Protein AF-A0A0F4IXC1-F1 (afdb_monomer_lite)

Secondary structure (DSSP, 8-state):
-HHHHHHHHT-SSGGGGTT--SBTTTEETTEE-TTHHHHHHHHHHHHHS---HHHHHHHHHHHHHHHH-EES-----SS--HHHHHHHHHHHTHHHHHHHHHHS-HHHHHHHHHHHHS--S-HHHHHHHHHHHHHHHHHHHHHHHHHTT-

Structure (mmCIF, N/CA/C/O backbone):
data_AF-A0A0F4IXC1-F1
#
_entry.id   AF-A0A0F4IXC1-F1
#
loop_
_atom_site.group_PDB
_atom_site.id
_atom_site.type_symbol
_atom_site.label_atom_id
_atom_site.label_alt_id
_atom_site.label_comp_id
_atom_site.label_asym_id
_atom_site.label_entity_id
_atom_site.label_seq_id
_atom_site.pdbx_PDB_ins_code
_atom_site.Cartn_x
_atom_site.Cartn_y
_atom_site.Cartn_z
_atom_site.occupancy
_atom_site.B_iso_or_equiv
_atom_site.auth_seq_id
_atom_site.auth_comp_id
_atom_site.auth_asym_id
_atom_site.auth_atom_id
_atom_site.pdbx_PDB_model_num
ATOM 1 N N . MET A 1 1 ? 4.675 -18.189 -6.384 1.00 72.06 1 MET A N 1
ATOM 2 C CA . MET A 1 1 ? 3.967 -16.907 -6.177 1.00 72.06 1 MET A CA 1
ATOM 3 C C . MET A 1 1 ? 2.460 -17.029 -5.982 1.00 72.06 1 MET A C 1
ATOM 5 O O . MET A 1 1 ? 2.013 -16.489 -4.982 1.00 72.06 1 MET A O 1
ATOM 9 N N . PRO A 1 2 ? 1.661 -17.717 -6.828 1.00 78.38 2 PRO A N 1
ATOM 10 C CA . PRO A 1 2 ? 0.194 -17.678 -6.696 1.00 78.38 2 PRO A CA 1
ATOM 11 C C . PRO A 1 2 ? -0.329 -18.101 -5.313 1.00 78.38 2 PRO A C 1
ATOM 13 O O . PRO A 1 2 ? -1.155 -17.404 -4.740 1.00 78.38 2 PRO A O 1
ATOM 16 N N . LEU A 1 3 ? 0.245 -19.165 -4.738 1.00 85.31 3 LEU A N 1
ATOM 17 C CA . LEU A 1 3 ? -0.113 -19.662 -3.403 1.00 85.31 3 LEU A CA 1
ATOM 18 C C . LEU A 1 3 ? 0.227 -18.686 -2.263 1.00 85.31 3 LEU A C 1
ATOM 20 O O . LEU A 1 3 ? -0.439 -18.713 -1.236 1.00 85.31 3 LEU A O 1
ATOM 24 N N . LEU A 1 4 ? 1.247 -17.832 -2.430 1.00 90.75 4 LEU A N 1
ATOM 25 C CA . LEU A 1 4 ? 1.608 -16.827 -1.422 1.00 90.75 4 LEU A CA 1
ATOM 26 C C . LEU A 1 4 ? 0.556 -15.716 -1.394 1.00 90.75 4 LEU A C 1
ATOM 28 O O . LEU A 1 4 ? 0.040 -15.376 -0.337 1.00 90.75 4 LEU A O 1
ATOM 32 N N . PHE A 1 5 ? 0.190 -15.206 -2.575 1.00 92.31 5 PHE A N 1
ATOM 33 C CA . PHE A 1 5 ? -0.873 -14.213 -2.707 1.00 92.31 5 PHE A CA 1
ATOM 34 C C . PHE A 1 5 ? -2.214 -14.741 -2.216 1.00 92.31 5 PHE A C 1
ATOM 36 O O . PHE A 1 5 ? -2.895 -14.039 -1.480 1.00 92.31 5 PHE A O 1
ATOM 43 N N . GLU A 1 6 ? -2.583 -15.964 -2.592 1.00 92.50 6 GLU A N 1
ATOM 44 C CA . GLU A 1 6 ? -3.830 -16.583 -2.143 1.00 92.50 6 GLU A CA 1
ATOM 45 C C . GLU A 1 6 ? -3.888 -16.662 -0.615 1.00 92.50 6 GLU A C 1
ATOM 47 O O . GLU A 1 6 ? -4.823 -16.126 -0.026 1.00 92.50 6 GLU A O 1
ATOM 52 N N . ALA A 1 7 ? -2.849 -17.214 0.023 1.00 92.75 7 ALA A N 1
ATOM 53 C CA . ALA A 1 7 ? -2.783 -17.327 1.477 1.00 92.75 7 ALA A CA 1
ATOM 54 C C . ALA A 1 7 ? -2.909 -15.966 2.180 1.00 92.75 7 ALA A C 1
ATOM 56 O O . ALA A 1 7 ? -3.670 -15.846 3.138 1.00 92.75 7 ALA A O 1
ATOM 57 N N . ILE A 1 8 ? -2.224 -14.931 1.679 1.00 93.88 8 ILE A N 1
ATOM 58 C CA . ILE A 1 8 ? -2.301 -13.569 2.229 1.00 93.88 8 ILE A CA 1
ATOM 59 C C . ILE A 1 8 ? -3.703 -12.979 2.039 1.00 93.88 8 ILE A C 1
ATOM 61 O O . ILE A 1 8 ? -4.291 -12.473 2.990 1.00 93.88 8 ILE A O 1
ATOM 65 N N . ILE A 1 9 ? -4.260 -13.047 0.828 1.00 95.19 9 ILE A N 1
ATOM 66 C CA . ILE A 1 9 ? -5.552 -12.434 0.483 1.00 95.19 9 ILE A CA 1
ATOM 67 C C . ILE A 1 9 ? -6.698 -13.061 1.284 1.00 95.19 9 ILE A C 1
ATOM 69 O O . ILE A 1 9 ? -7.622 -12.352 1.681 1.00 95.19 9 ILE A O 1
ATOM 73 N N . THR A 1 10 ? -6.642 -14.371 1.534 1.00 94.38 10 THR A N 1
ATOM 74 C CA . THR A 1 10 ? -7.692 -15.095 2.264 1.00 94.38 10 THR A CA 1
ATOM 75 C C . THR A 1 10 ? -7.469 -15.157 3.775 1.00 94.38 10 THR A C 1
ATOM 77 O O . THR A 1 10 ? -8.292 -15.738 4.477 1.00 94.38 10 THR A O 1
ATOM 80 N N . ALA A 1 11 ? -6.372 -14.600 4.295 1.00 93.75 11 ALA A N 1
ATOM 81 C CA . ALA A 1 11 ? -6.059 -14.680 5.715 1.00 93.75 11 ALA A CA 1
ATOM 82 C C . ALA A 1 11 ? -7.036 -13.863 6.572 1.00 93.75 11 ALA A C 1
ATOM 84 O O . ALA A 1 11 ? -7.169 -12.642 6.420 1.00 93.75 11 ALA A O 1
ATOM 85 N N . GLU A 1 12 ? -7.661 -14.524 7.544 1.00 91.00 12 GLU A N 1
ATOM 86 C CA . GLU A 1 12 ? -8.497 -13.875 8.560 1.00 91.00 12 GLU A CA 1
ATOM 87 C C . GLU A 1 12 ? -7.719 -13.630 9.855 1.00 91.00 12 GLU A C 1
ATOM 89 O O . GLU A 1 12 ? -8.017 -12.696 10.605 1.00 91.00 12 GLU A O 1
ATOM 94 N N . THR A 1 13 ? -6.700 -14.453 10.114 1.00 91.62 13 THR A N 1
ATOM 95 C CA . THR A 1 13 ? -5.883 -14.404 11.323 1.00 91.62 13 THR A CA 1
ATOM 96 C C . THR A 1 13 ? -4.386 -14.411 11.003 1.00 91.62 13 THR A C 1
ATOM 98 O O . THR A 1 13 ? -3.969 -14.940 9.973 1.00 91.62 13 THR A O 1
ATOM 101 N N . PRO A 1 14 ? -3.528 -13.926 11.924 1.00 89.62 14 PRO A N 1
ATOM 102 C CA . PRO A 1 14 ? -2.073 -14.020 11.767 1.00 89.62 14 PRO A CA 1
ATOM 103 C C . PRO A 1 14 ? -1.553 -15.444 11.560 1.00 89.62 14 PRO A C 1
ATOM 105 O O . PRO A 1 14 ? -0.512 -15.643 10.941 1.00 89.62 14 PRO A O 1
ATOM 108 N N . ARG A 1 15 ? -2.270 -16.451 12.073 1.00 92.06 15 ARG A N 1
ATOM 109 C CA . ARG A 1 15 ? -1.866 -17.852 11.951 1.00 92.06 15 ARG A CA 1
ATOM 110 C C . ARG A 1 15 ? -1.973 -18.362 10.514 1.00 92.06 15 ARG A C 1
ATOM 112 O O . ARG A 1 15 ? -1.164 -19.201 10.131 1.00 92.06 15 ARG A O 1
ATOM 119 N N . ASP A 1 16 ? -2.921 -17.838 9.742 1.00 91.00 16 ASP A N 1
ATOM 120 C CA . ASP A 1 16 ? -3.156 -18.239 8.350 1.00 91.00 16 ASP A CA 1
ATOM 121 C C . ASP A 1 16 ? -2.010 -17.796 7.425 1.00 91.00 16 ASP A C 1
ATOM 123 O O . ASP A 1 16 ? -1.817 -18.368 6.357 1.00 91.00 16 ASP A O 1
ATOM 127 N N . MET A 1 17 ? -1.205 -16.820 7.864 1.00 89.31 17 MET A N 1
ATOM 128 C CA . MET A 1 17 ? -0.090 -16.244 7.104 1.00 89.31 17 MET A CA 1
ATOM 129 C C . MET A 1 17 ? 1.286 -16.790 7.499 1.00 89.31 17 MET A C 1
ATOM 131 O O . MET A 1 17 ? 2.296 -16.383 6.928 1.00 89.31 17 MET A O 1
ATOM 135 N N . ILE A 1 18 ? 1.374 -17.705 8.471 1.00 88.69 18 ILE A N 1
ATOM 136 C CA . ILE A 1 18 ? 2.671 -18.248 8.901 1.00 88.69 18 ILE A CA 1
ATOM 137 C C . ILE A 1 18 ? 3.342 -18.965 7.723 1.00 88.69 18 ILE A C 1
ATOM 139 O O . ILE A 1 18 ? 2.828 -19.958 7.216 1.00 88.69 18 ILE A O 1
ATOM 143 N N . GLY A 1 19 ? 4.519 -18.474 7.327 1.00 87.25 19 GLY A N 1
ATOM 144 C CA . GLY A 1 19 ? 5.279 -19.001 6.190 1.00 87.25 19 GLY A CA 1
ATOM 145 C C . GLY A 1 19 ? 4.859 -18.443 4.825 1.00 87.25 19 GLY A C 1
ATOM 146 O O . GLY A 1 19 ? 5.425 -18.857 3.817 1.00 87.25 19 GLY A O 1
ATOM 147 N N . TYR A 1 20 ? 3.910 -17.503 4.783 1.00 90.31 20 TYR A N 1
ATOM 148 C CA . TYR A 1 20 ? 3.446 -16.838 3.567 1.00 90.31 20 TYR A CA 1
ATOM 149 C C . TYR A 1 20 ? 3.814 -15.351 3.615 1.00 90.31 20 TYR A C 1
ATOM 151 O O . TYR A 1 20 ? 3.084 -14.534 4.171 1.00 90.31 20 TYR A O 1
ATOM 159 N N . THR A 1 21 ? 4.964 -15.011 3.033 1.00 89.06 21 THR A N 1
ATOM 160 C CA . THR A 1 21 ? 5.457 -13.632 2.890 1.00 89.06 21 THR A CA 1
ATOM 161 C C . THR A 1 21 ? 5.714 -13.300 1.420 1.00 89.06 21 THR A C 1
ATOM 163 O O . THR A 1 21 ? 5.879 -14.203 0.598 1.00 89.06 21 THR A O 1
ATOM 166 N N . LEU A 1 22 ? 5.701 -12.010 1.084 1.00 91.56 22 LEU A N 1
ATOM 167 C CA . LEU A 1 22 ? 6.148 -11.499 -0.217 1.00 91.56 22 LEU A CA 1
ATOM 168 C C . LEU A 1 22 ? 7.601 -11.001 -0.181 1.00 91.56 22 LEU A C 1
ATOM 170 O O . LEU A 1 22 ? 8.176 -10.787 -1.247 1.00 91.56 22 LEU A O 1
ATOM 174 N N . ASP A 1 23 ? 8.171 -10.869 1.016 1.00 89.38 23 ASP A N 1
ATOM 175 C CA . ASP A 1 23 ? 9.594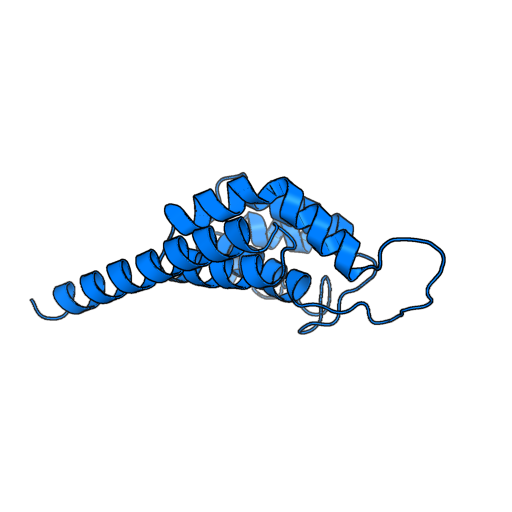 -10.615 1.249 1.00 89.38 23 ASP A CA 1
ATOM 176 C C . ASP A 1 23 ? 10.453 -11.736 0.639 1.00 89.38 23 ASP A C 1
ATOM 178 O O . ASP A 1 23 ? 10.020 -12.893 0.569 1.00 89.38 23 ASP A O 1
ATOM 182 N N . ASP A 1 24 ? 11.625 -11.375 0.125 1.00 89.12 24 ASP A N 1
ATOM 183 C CA . ASP A 1 24 ? 12.531 -12.175 -0.712 1.00 89.12 24 ASP A CA 1
ATOM 184 C C . ASP A 1 24 ? 11.883 -12.829 -1.957 1.00 89.12 24 ASP A C 1
ATOM 186 O O . ASP A 1 24 ? 12.462 -13.699 -2.620 1.00 89.12 24 ASP A O 1
ATOM 190 N N . HIS A 1 25 ? 10.662 -12.421 -2.317 1.00 89.00 25 HIS A N 1
ATOM 191 C CA . HIS A 1 25 ? 9.900 -12.997 -3.426 1.00 89.00 25 HIS A CA 1
ATOM 192 C C . HIS A 1 25 ? 9.397 -11.963 -4.432 1.00 89.00 25 HIS A C 1
ATOM 194 O O . HIS A 1 25 ? 9.387 -12.232 -5.634 1.00 89.00 25 HIS A O 1
ATOM 200 N N . VAL A 1 26 ? 8.932 -10.816 -3.943 1.00 87.62 26 VAL A N 1
ATOM 201 C CA . VAL A 1 26 ? 8.499 -9.650 -4.728 1.00 87.62 26 VAL A CA 1
ATOM 202 C C . VAL A 1 26 ? 9.515 -8.526 -4.590 1.00 87.62 26 VAL A C 1
ATOM 204 O O . VAL A 1 26 ? 9.772 -7.814 -5.557 1.00 87.62 26 VAL A O 1
ATOM 207 N N . GLU A 1 27 ? 10.079 -8.388 -3.402 1.00 88.31 27 GLU A N 1
ATOM 208 C CA . GLU A 1 27 ? 11.123 -7.445 -3.030 1.00 88.31 27 GLU A CA 1
ATOM 209 C C . GLU A 1 27 ? 11.943 -8.061 -1.893 1.00 88.31 27 GLU A C 1
ATOM 211 O O . GLU A 1 27 ? 11.465 -9.004 -1.266 1.00 88.31 27 GLU A O 1
ATOM 216 N N . GLY A 1 28 ? 13.171 -7.589 -1.697 1.00 85.75 28 GLY A N 1
ATOM 217 C CA . GLY A 1 28 ? 13.937 -7.785 -0.468 1.00 85.75 28 GLY A CA 1
ATOM 218 C C . GLY A 1 28 ? 14.411 -6.420 0.027 1.00 85.75 28 GLY A C 1
ATOM 219 O O . GLY A 1 28 ? 15.267 -5.795 -0.607 1.00 85.75 28 GLY A O 1
ATOM 220 N N . ASP A 1 29 ? 13.818 -5.935 1.115 1.00 84.62 29 ASP A N 1
ATOM 221 C CA . ASP A 1 29 ? 13.891 -4.547 1.592 1.00 84.62 29 ASP A CA 1
ATOM 222 C C . ASP A 1 29 ? 13.430 -3.511 0.543 1.00 84.62 29 ASP A C 1
ATOM 224 O O . ASP A 1 29 ? 12.273 -3.118 0.470 1.00 84.62 29 ASP A O 1
ATOM 228 N N . THR A 1 30 ? 14.352 -2.976 -0.255 1.00 83.69 30 THR A N 1
ATOM 229 C CA . THR A 1 30 ? 14.055 -2.032 -1.350 1.00 83.69 30 THR A CA 1
ATOM 230 C C . THR A 1 30 ? 14.654 -2.505 -2.672 1.00 83.69 30 THR A C 1
ATOM 232 O O . THR A 1 30 ? 14.691 -1.772 -3.663 1.00 83.69 30 THR A O 1
ATOM 235 N N . ILE A 1 31 ? 15.113 -3.753 -2.716 1.00 84.75 31 ILE A N 1
ATOM 236 C CA . ILE A 1 31 ? 15.596 -4.405 -3.925 1.00 84.75 31 ILE A CA 1
ATOM 237 C C . ILE A 1 31 ? 14.396 -5.060 -4.606 1.00 84.75 31 ILE A C 1
ATOM 239 O O . ILE A 1 31 ? 13.761 -5.944 -4.038 1.00 84.75 31 ILE A O 1
ATOM 243 N N . ILE A 1 32 ? 14.071 -4.628 -5.825 1.00 86.00 32 ILE A N 1
ATOM 244 C CA . ILE A 1 32 ? 12.947 -5.180 -6.601 1.00 86.00 32 ILE A CA 1
ATOM 245 C C . ILE A 1 32 ? 13.437 -6.148 -7.683 1.00 86.00 32 ILE A C 1
ATOM 247 O O . ILE A 1 32 ? 14.481 -5.943 -8.307 1.00 86.00 32 ILE A O 1
ATOM 251 N N . PHE A 1 33 ? 12.649 -7.191 -7.941 1.00 85.00 33 PHE A N 1
ATOM 252 C CA . PHE A 1 33 ? 12.972 -8.286 -8.855 1.00 85.00 33 PHE A CA 1
ATOM 253 C C . PHE A 1 33 ? 12.177 -8.198 -10.171 1.00 85.00 33 PHE A C 1
ATOM 255 O O . PHE A 1 33 ? 11.195 -7.470 -10.304 1.00 85.00 33 PHE A O 1
ATOM 262 N N . GLU A 1 34 ? 12.543 -8.984 -11.186 1.00 83.81 34 GLU A N 1
ATOM 263 C CA . GLU A 1 34 ? 11.829 -8.969 -12.477 1.00 83.81 34 GLU A CA 1
ATOM 264 C C . GLU A 1 34 ? 10.344 -9.363 -12.371 1.00 83.81 34 GLU A C 1
ATOM 266 O O . GLU A 1 34 ? 9.529 -8.978 -13.211 1.00 83.81 34 GLU A O 1
ATOM 271 N N . CYS A 1 35 ? 9.971 -10.113 -11.330 1.00 84.06 35 CYS A N 1
ATOM 272 C CA . CYS A 1 35 ? 8.591 -10.507 -11.051 1.00 84.06 35 CYS A CA 1
ATOM 273 C C . CYS A 1 35 ? 7.763 -9.411 -10.351 1.00 84.06 35 CYS A C 1
ATOM 275 O O . CYS A 1 35 ? 6.549 -9.578 -10.206 1.00 84.06 35 CYS A O 1
ATOM 277 N N . THR A 1 36 ? 8.371 -8.299 -9.927 1.00 90.19 36 THR A N 1
ATOM 278 C CA . THR A 1 36 ? 7.685 -7.239 -9.178 1.00 90.19 36 THR A CA 1
ATOM 279 C C . THR A 1 36 ? 6.563 -6.561 -9.977 1.00 90.19 36 THR A C 1
ATOM 281 O O . THR A 1 36 ? 5.467 -6.426 -9.432 1.00 90.19 36 THR A O 1
ATOM 284 N N . PRO A 1 37 ? 6.718 -6.194 -11.268 1.00 90.19 37 PRO A N 1
ATOM 285 C CA . PRO A 1 37 ? 5.643 -5.542 -12.019 1.00 90.19 37 PRO A CA 1
ATOM 286 C C . PRO A 1 37 ? 4.318 -6.331 -12.077 1.00 90.19 37 PRO A C 1
ATOM 288 O O . PRO A 1 37 ? 3.275 -5.739 -11.779 1.00 90.19 37 PRO A O 1
ATOM 291 N N . PRO A 1 38 ? 4.288 -7.643 -12.407 1.00 90.62 38 PRO A N 1
ATOM 292 C CA . PRO A 1 38 ? 3.041 -8.404 -12.340 1.00 90.62 38 PRO A CA 1
ATOM 293 C C . PRO A 1 38 ? 2.539 -8.585 -10.900 1.00 90.62 38 PRO A C 1
ATOM 295 O O . PRO A 1 38 ? 1.326 -8.585 -10.690 1.00 90.62 38 PRO A O 1
ATOM 298 N N . ALA A 1 39 ? 3.429 -8.678 -9.904 1.00 93.25 39 ALA A N 1
ATOM 299 C CA . ALA A 1 39 ? 3.042 -8.728 -8.494 1.00 93.25 39 ALA A CA 1
ATOM 300 C C . ALA A 1 39 ? 2.304 -7.451 -8.052 1.00 93.25 39 ALA A C 1
ATOM 302 O O . ALA A 1 39 ? 1.259 -7.558 -7.414 1.00 93.25 39 ALA A O 1
ATOM 303 N N . VAL A 1 40 ? 2.757 -6.263 -8.474 1.00 94.12 40 VAL A N 1
ATOM 304 C CA . VAL A 1 40 ? 2.048 -4.987 -8.248 1.00 94.12 40 VAL A CA 1
ATOM 305 C C . VAL A 1 40 ? 0.614 -5.059 -8.768 1.00 94.12 40 VAL A C 1
ATOM 307 O O . VAL A 1 40 ? -0.311 -4.666 -8.063 1.00 94.12 40 VAL A O 1
ATOM 310 N N . GLY A 1 41 ? 0.398 -5.632 -9.956 1.00 92.88 41 GLY A N 1
ATOM 311 C CA . GLY A 1 41 ? -0.947 -5.803 -10.514 1.00 92.88 41 GLY A CA 1
ATOM 312 C C . GLY A 1 41 ? -1.854 -6.668 -9.636 1.00 92.88 41 GLY A C 1
ATOM 313 O O . GLY A 1 41 ? -3.005 -6.308 -9.390 1.00 92.88 41 GLY A O 1
ATOM 314 N N . VAL A 1 42 ? -1.326 -7.780 -9.114 1.00 94.94 42 VAL A N 1
ATOM 315 C CA . VAL A 1 42 ? -2.066 -8.659 -8.192 1.00 94.94 42 VAL A CA 1
ATOM 316 C C . VAL A 1 42 ? -2.379 -7.936 -6.885 1.00 94.94 42 VAL A C 1
ATOM 318 O O . VAL A 1 42 ? -3.517 -8.000 -6.420 1.00 94.94 42 VAL A O 1
ATOM 321 N N . ILE A 1 43 ? -1.414 -7.204 -6.320 1.00 96.00 43 ILE A N 1
ATOM 322 C CA . ILE A 1 43 ? -1.620 -6.431 -5.092 1.00 96.00 43 ILE A CA 1
ATOM 323 C C . ILE A 1 43 ? -2.710 -5.372 -5.301 1.00 96.00 43 ILE A C 1
ATOM 325 O O . ILE A 1 43 ? -3.645 -5.279 -4.505 1.00 96.00 43 ILE A O 1
ATOM 329 N N . MET A 1 44 ? -2.647 -4.610 -6.395 1.00 95.38 44 MET A N 1
ATOM 330 C CA . MET A 1 44 ? -3.644 -3.581 -6.702 1.00 95.38 44 MET A CA 1
ATOM 331 C C . MET A 1 44 ? -5.041 -4.171 -6.915 1.00 95.38 44 MET A C 1
ATOM 333 O O . MET A 1 44 ? -6.028 -3.604 -6.434 1.00 95.38 44 MET A O 1
ATOM 337 N N . ALA A 1 45 ? -5.138 -5.329 -7.574 1.00 94.75 45 ALA A N 1
ATOM 338 C CA . ALA A 1 45 ? -6.396 -6.051 -7.731 1.00 94.75 45 ALA A CA 1
ATOM 339 C C . ALA A 1 45 ? -6.947 -6.543 -6.381 1.00 94.75 45 ALA A C 1
ATOM 341 O O . ALA A 1 45 ? -8.132 -6.362 -6.099 1.00 94.75 45 ALA A O 1
ATOM 342 N N . ALA A 1 46 ? -6.097 -7.099 -5.516 1.00 95.38 46 ALA A N 1
ATOM 343 C CA . ALA A 1 46 ? -6.483 -7.540 -4.178 1.00 95.38 46 ALA A CA 1
ATOM 344 C C . ALA A 1 46 ? -6.978 -6.372 -3.312 1.00 95.38 46 ALA A C 1
ATOM 346 O O . ALA A 1 46 ? -8.040 -6.456 -2.696 1.00 95.38 46 ALA A O 1
ATOM 347 N N . LEU A 1 47 ? -6.268 -5.239 -3.333 1.00 95.81 47 LEU A N 1
ATOM 348 C CA . LEU A 1 47 ? -6.653 -4.023 -2.615 1.00 95.81 47 LEU A CA 1
ATOM 349 C C . LEU A 1 47 ? -7.979 -3.431 -3.105 1.00 95.81 47 LEU A C 1
ATOM 351 O O . LEU A 1 47 ? -8.582 -2.634 -2.383 1.00 95.81 47 LEU A O 1
ATOM 355 N N . ALA A 1 48 ? -8.459 -3.779 -4.302 1.00 93.38 48 ALA A N 1
ATOM 356 C CA . ALA A 1 48 ? -9.786 -3.391 -4.780 1.00 93.38 48 ALA A CA 1
ATOM 357 C C . ALA A 1 48 ? -10.922 -4.164 -4.086 1.00 93.38 48 ALA A C 1
ATOM 359 O O . ALA A 1 48 ? -12.028 -3.629 -3.977 1.00 93.38 48 ALA A O 1
ATOM 360 N N . GLY A 1 49 ? -10.639 -5.368 -3.587 1.00 91.25 49 GLY A N 1
ATOM 361 C CA . GLY A 1 49 ? -11.585 -6.226 -2.882 1.00 91.25 49 GLY A CA 1
ATOM 362 C C . GLY A 1 49 ? -11.725 -5.924 -1.389 1.00 91.25 49 GLY A C 1
ATOM 363 O O . GLY A 1 49 ? -11.207 -4.929 -0.861 1.00 91.25 49 GLY A O 1
ATOM 364 N N . ASP A 1 50 ? -12.448 -6.817 -0.718 1.00 91.56 50 ASP A N 1
ATOM 365 C CA . ASP A 1 50 ? -12.571 -6.847 0.733 1.00 91.56 50 ASP A CA 1
ATOM 366 C C . ASP A 1 50 ? -11.451 -7.715 1.311 1.00 91.56 50 ASP A C 1
ATOM 368 O O . ASP A 1 50 ? -11.317 -8.888 0.977 1.00 91.56 50 ASP A O 1
ATOM 372 N N . LEU A 1 51 ? -10.637 -7.109 2.171 1.00 94.44 51 LEU A N 1
ATOM 373 C CA . LEU A 1 51 ? -9.490 -7.736 2.818 1.00 94.44 51 LEU A CA 1
ATOM 374 C C . LEU A 1 51 ? -9.604 -7.566 4.327 1.00 94.44 51 LEU A C 1
ATOM 376 O O . LEU A 1 51 ? -10.066 -6.517 4.807 1.00 94.44 51 LEU A O 1
ATOM 380 N N . SER A 1 52 ? -9.098 -8.549 5.070 1.00 94.12 52 SER A N 1
ATOM 381 C CA . SER A 1 52 ? -8.811 -8.361 6.489 1.00 94.12 52 SER A CA 1
ATOM 382 C C . SER A 1 52 ? -7.844 -7.182 6.679 1.00 94.12 52 SER A C 1
ATOM 384 O O . SER A 1 52 ? -7.118 -6.785 5.762 1.00 94.12 52 SER A O 1
ATOM 386 N N . ALA A 1 53 ? -7.851 -6.573 7.867 1.00 91.94 53 ALA A N 1
ATOM 387 C CA . ALA A 1 53 ? -6.916 -5.488 8.172 1.00 91.94 53 ALA A CA 1
ATOM 388 C C . ALA A 1 53 ? -5.457 -5.959 8.046 1.00 91.94 53 ALA A C 1
ATOM 390 O O . ALA A 1 53 ? -4.635 -5.237 7.501 1.00 91.94 53 ALA A O 1
ATOM 391 N N . LEU A 1 54 ? -5.186 -7.199 8.463 1.00 92.31 54 LEU A N 1
ATOM 392 C CA . LEU A 1 54 ? -3.874 -7.831 8.374 1.00 92.31 54 LEU A CA 1
ATOM 393 C C . LEU A 1 54 ? -3.402 -8.002 6.922 1.00 92.31 54 LEU A C 1
ATOM 395 O O . LEU A 1 54 ? -2.303 -7.585 6.581 1.00 92.31 54 LEU A O 1
ATOM 399 N N . ALA A 1 55 ? -4.236 -8.586 6.056 1.00 94.62 55 ALA A N 1
ATOM 400 C CA . ALA A 1 55 ? -3.875 -8.795 4.655 1.00 94.62 55 ALA A CA 1
ATOM 401 C C . ALA A 1 55 ? -3.636 -7.463 3.931 1.00 94.62 55 ALA A C 1
ATOM 403 O O . ALA A 1 55 ? -2.705 -7.328 3.141 1.00 94.62 55 ALA A O 1
ATOM 404 N N . ARG A 1 56 ? -4.470 -6.458 4.223 1.00 96.06 56 ARG A N 1
ATOM 405 C CA . ARG A 1 56 ? -4.317 -5.105 3.680 1.00 96.06 56 ARG A CA 1
ATOM 406 C C . ARG A 1 56 ? -2.987 -4.479 4.087 1.00 96.06 56 ARG A C 1
ATOM 408 O O . ARG A 1 56 ? -2.333 -3.910 3.224 1.00 96.06 56 ARG A O 1
ATOM 415 N N . ASP A 1 57 ? -2.618 -4.597 5.358 1.00 94.00 57 ASP A N 1
ATOM 416 C CA . ASP A 1 57 ? -1.380 -4.042 5.902 1.00 94.00 57 ASP A CA 1
ATOM 417 C C . ASP A 1 57 ? -0.148 -4.621 5.195 1.00 94.00 57 ASP A C 1
ATOM 419 O O . ASP A 1 57 ? 0.635 -3.879 4.608 1.00 94.00 57 ASP A O 1
ATOM 423 N N . VAL A 1 58 ? -0.060 -5.952 5.091 1.00 94.75 58 VAL A N 1
ATOM 424 C CA . VAL A 1 58 ? 1.035 -6.622 4.367 1.00 94.75 58 VAL A CA 1
ATOM 425 C C . VAL A 1 58 ? 1.122 -6.165 2.912 1.00 94.75 58 VAL A C 1
ATOM 427 O O . VAL A 1 58 ? 2.199 -5.839 2.423 1.00 94.75 58 VAL A O 1
ATOM 430 N N . LEU A 1 59 ? -0.013 -6.093 2.217 1.00 96.31 59 LEU A N 1
ATOM 431 C CA . LEU A 1 59 ? -0.048 -5.675 0.817 1.00 96.31 59 LEU A CA 1
ATOM 432 C C . LEU A 1 59 ? 0.351 -4.202 0.622 1.00 96.31 59 LEU A C 1
ATOM 434 O O . LEU A 1 59 ? 1.030 -3.879 -0.355 1.00 96.31 59 LEU A O 1
ATOM 438 N N . LEU A 1 60 ? -0.055 -3.307 1.528 1.00 96.81 60 LEU A N 1
ATOM 439 C CA . LEU A 1 60 ? 0.354 -1.901 1.496 1.00 96.81 60 LEU A CA 1
ATOM 440 C C . LEU A 1 60 ? 1.841 -1.742 1.829 1.00 96.81 60 LEU A C 1
ATOM 442 O O . LEU A 1 60 ? 2.518 -0.963 1.163 1.00 96.81 60 LEU A O 1
ATOM 446 N N . GLN A 1 61 ? 2.357 -2.505 2.792 1.00 95.38 61 GLN A N 1
ATOM 447 C CA . GLN A 1 61 ? 3.771 -2.487 3.151 1.00 95.38 61 GLN A CA 1
ATOM 448 C C . GLN A 1 61 ? 4.653 -2.976 1.995 1.00 95.38 61 GLN A C 1
ATOM 450 O O . GLN A 1 61 ? 5.620 -2.307 1.639 1.00 95.38 61 GLN A O 1
ATOM 455 N N . THR A 1 62 ? 4.284 -4.080 1.335 1.00 95.38 62 THR A N 1
ATOM 456 C CA . THR A 1 62 ? 4.995 -4.541 0.132 1.00 95.38 62 THR A CA 1
ATOM 457 C C . THR A 1 62 ? 4.948 -3.488 -0.979 1.00 95.38 62 THR A C 1
ATOM 459 O O . THR A 1 62 ? 5.958 -3.242 -1.632 1.00 95.38 62 THR A O 1
ATOM 462 N N . LEU A 1 63 ? 3.813 -2.809 -1.197 1.00 95.62 63 LEU A N 1
ATOM 463 C CA . LEU A 1 63 ? 3.751 -1.714 -2.175 1.00 95.62 63 LEU A CA 1
ATOM 464 C C . LEU A 1 63 ? 4.654 -0.533 -1.815 1.00 95.62 63 LEU A C 1
ATOM 466 O O . LEU A 1 63 ? 5.205 0.080 -2.727 1.00 95.62 63 LEU A O 1
ATOM 470 N N . LEU A 1 64 ? 4.800 -0.206 -0.530 1.00 95.25 64 LEU A N 1
ATOM 471 C CA . LEU A 1 64 ? 5.717 0.837 -0.076 1.00 95.25 64 LEU A CA 1
ATOM 472 C C . LEU A 1 64 ? 7.163 0.484 -0.430 1.00 95.25 64 LEU A C 1
ATOM 474 O O . LEU A 1 64 ? 7.846 1.298 -1.049 1.00 95.25 64 LEU A O 1
ATOM 478 N N . PHE A 1 65 ? 7.599 -0.737 -0.122 1.00 93.62 65 PHE A N 1
ATOM 479 C CA . PHE A 1 65 ? 8.935 -1.218 -0.477 1.00 93.62 65 PHE A CA 1
ATOM 480 C C . PHE A 1 65 ? 9.180 -1.224 -1.985 1.00 93.62 65 PHE A C 1
ATOM 482 O O . PHE A 1 65 ? 10.199 -0.723 -2.456 1.00 93.62 65 PHE A O 1
ATOM 489 N N . VAL A 1 66 ? 8.199 -1.676 -2.765 1.00 93.00 66 VAL A N 1
ATOM 490 C CA . VAL A 1 66 ? 8.273 -1.637 -4.229 1.00 93.00 66 VAL A CA 1
ATOM 491 C C . VAL A 1 66 ? 8.337 -0.205 -4.769 1.00 93.00 66 VAL A C 1
ATOM 493 O O . VAL A 1 66 ? 9.085 0.060 -5.708 1.00 93.00 66 VAL A O 1
ATOM 496 N N . ALA A 1 67 ? 7.569 0.730 -4.202 1.00 91.50 67 ALA A N 1
ATOM 497 C CA . ALA A 1 67 ? 7.570 2.127 -4.631 1.00 91.50 67 ALA A CA 1
ATOM 498 C C . ALA A 1 67 ? 8.910 2.818 -4.325 1.00 91.50 67 ALA A C 1
ATOM 500 O O . ALA A 1 67 ? 9.426 3.557 -5.170 1.00 91.50 67 ALA A O 1
ATOM 501 N N . ALA A 1 68 ? 9.476 2.524 -3.152 1.00 90.62 68 ALA A N 1
ATOM 502 C CA . ALA A 1 68 ? 10.788 2.985 -2.707 1.00 90.62 68 ALA A CA 1
ATOM 503 C C . ALA A 1 68 ? 11.960 2.287 -3.416 1.00 90.62 68 ALA A C 1
ATOM 505 O O . ALA A 1 68 ? 13.100 2.743 -3.311 1.00 90.62 68 ALA A O 1
ATOM 506 N N . GLY A 1 69 ? 11.690 1.178 -4.103 1.00 86.50 69 GLY A N 1
ATOM 507 C CA . GLY A 1 69 ? 12.717 0.272 -4.574 1.00 86.50 69 GLY A CA 1
ATOM 508 C C . GLY A 1 69 ? 13.525 0.750 -5.778 1.00 86.50 69 GLY A C 1
ATOM 509 O O . GLY A 1 69 ? 13.061 1.522 -6.625 1.00 86.50 69 GLY A O 1
ATOM 510 N N . SER A 1 70 ? 14.745 0.222 -5.870 1.00 76.12 70 SER A N 1
ATOM 511 C CA . SER A 1 70 ? 15.649 0.347 -7.018 1.00 76.12 70 SER A CA 1
ATOM 512 C C . SER A 1 70 ? 15.821 -1.011 -7.698 1.00 76.12 70 SER A C 1
ATOM 514 O O . SER A 1 70 ? 15.938 -2.033 -7.023 1.00 76.12 70 SER A O 1
ATOM 516 N N . GLY A 1 71 ? 15.830 -1.042 -9.034 1.00 66.50 71 GLY A N 1
ATOM 517 C CA . GLY A 1 71 ? 16.080 -2.280 -9.775 1.00 66.50 71 GLY A CA 1
ATOM 518 C C . GLY A 1 71 ? 17.537 -2.718 -9.627 1.00 66.50 71 GLY A C 1
ATOM 519 O O . GLY A 1 71 ? 18.434 -1.927 -9.888 1.00 66.50 71 GLY A O 1
ATOM 520 N N . ASP A 1 72 ? 17.768 -3.972 -9.244 1.00 58.59 72 ASP A N 1
ATOM 521 C CA . ASP A 1 72 ? 19.103 -4.509 -8.916 1.00 58.59 72 ASP A CA 1
ATOM 522 C C . ASP A 1 72 ? 20.029 -4.694 -10.146 1.00 58.59 72 ASP A C 1
ATOM 524 O O . ASP A 1 72 ? 21.213 -4.992 -10.027 1.00 58.59 72 ASP A O 1
ATOM 528 N N . TYR A 1 73 ? 19.509 -4.485 -11.362 1.00 54.00 73 TYR A N 1
ATOM 529 C CA . TYR A 1 73 ? 20.232 -4.720 -12.616 1.00 54.00 73 TYR A CA 1
ATOM 530 C C . TYR A 1 73 ? 19.881 -3.658 -13.667 1.00 54.00 73 TYR A C 1
ATOM 532 O O . TYR A 1 73 ? 19.164 -3.923 -14.633 1.00 54.00 73 TYR A O 1
ATOM 540 N N . GLU A 1 74 ? 20.378 -2.433 -13.502 1.00 49.06 74 GLU A N 1
ATOM 541 C CA . GLU A 1 74 ? 20.369 -1.436 -14.580 1.00 49.06 74 GLU A CA 1
ATOM 542 C C . GLU A 1 74 ? 21.410 -1.809 -15.648 1.00 49.06 74 GLU A C 1
ATOM 544 O O . GLU A 1 74 ? 22.519 -1.284 -15.706 1.00 49.06 74 GLU A O 1
ATOM 549 N N . LEU A 1 75 ? 21.048 -2.738 -16.533 1.00 48.91 75 LEU A N 1
ATOM 550 C CA . LEU A 1 75 ? 21.482 -2.636 -17.921 1.00 48.91 75 LEU A CA 1
ATOM 551 C C . LEU A 1 75 ? 20.427 -1.789 -18.622 1.00 48.91 75 LEU A C 1
ATOM 553 O O . LEU A 1 75 ? 19.360 -2.284 -18.982 1.00 48.91 75 LEU A O 1
ATOM 557 N N . GLU A 1 76 ? 20.726 -0.497 -18.747 1.00 49.91 76 GLU A N 1
ATOM 558 C CA . GLU A 1 76 ? 19.982 0.485 -19.533 1.00 49.91 76 GLU A CA 1
ATOM 559 C C . GLU A 1 76 ? 19.861 0.008 -20.992 1.00 49.91 76 GLU A C 1
ATOM 561 O O . GLU A 1 76 ? 20.653 0.354 -21.867 1.00 49.91 76 GLU A O 1
ATOM 566 N N . ALA A 1 77 ? 18.871 -0.834 -21.266 1.00 48.72 77 ALA A N 1
ATOM 567 C CA . ALA A 1 77 ? 18.415 -1.145 -22.606 1.00 48.72 77 ALA A CA 1
ATOM 568 C C . ALA A 1 77 ? 17.081 -0.422 -22.801 1.00 48.72 77 ALA A C 1
ATOM 570 O O . ALA A 1 77 ? 16.084 -0.797 -22.190 1.00 48.72 77 ALA A O 1
ATOM 571 N N . GLU A 1 78 ? 17.119 0.651 -23.597 1.00 47.62 78 GLU A N 1
ATOM 572 C CA . GLU A 1 78 ? 16.002 1.435 -24.155 1.00 47.62 78 GLU A CA 1
ATOM 573 C C . GLU A 1 78 ? 14.602 1.079 -23.602 1.00 47.62 78 GLU A C 1
ATOM 575 O O . GLU A 1 78 ? 13.845 0.305 -24.189 1.00 47.62 78 GLU A O 1
ATOM 580 N N . GLY A 1 79 ? 14.248 1.666 -22.455 1.00 55.06 79 GLY A N 1
ATOM 581 C CA . GLY A 1 79 ? 12.951 1.495 -21.798 1.00 55.06 79 GLY A CA 1
ATOM 582 C C . GLY A 1 79 ? 12.929 2.102 -20.392 1.00 55.06 79 GLY A C 1
ATOM 583 O O . GLY A 1 79 ? 13.978 2.386 -19.822 1.00 55.06 79 GLY A O 1
ATOM 584 N N . ALA A 1 80 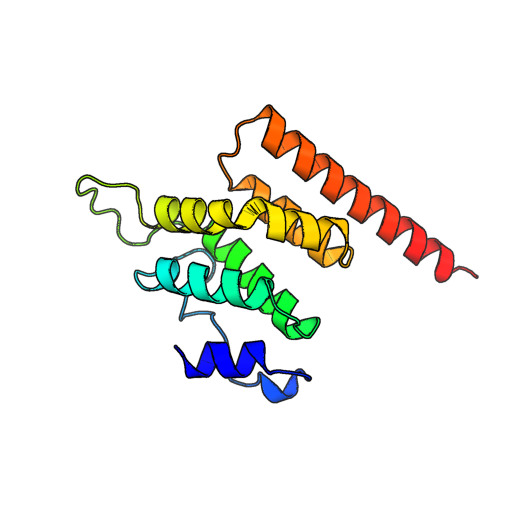? 11.733 2.308 -19.827 1.00 62.12 80 ALA A N 1
ATOM 585 C CA . ALA A 1 80 ? 11.587 2.723 -18.429 1.00 62.12 80 ALA A CA 1
ATOM 586 C C . ALA A 1 80 ? 12.171 1.642 -17.502 1.00 62.12 80 ALA A C 1
ATOM 588 O O . ALA A 1 80 ? 11.894 0.448 -17.703 1.00 62.12 80 ALA A O 1
ATOM 589 N N . GLY A 1 81 ? 12.960 2.051 -16.503 1.00 77.56 81 GLY A N 1
ATOM 590 C CA . GLY A 1 81 ? 13.616 1.142 -15.564 1.00 77.56 81 GLY A CA 1
ATOM 591 C C . GLY A 1 81 ? 12.610 0.254 -14.827 1.00 77.56 81 GLY A C 1
ATOM 592 O O . GLY A 1 81 ? 11.415 0.547 -14.768 1.00 77.56 81 GLY A O 1
ATOM 593 N N . LEU A 1 82 ? 13.066 -0.865 -14.256 1.00 83.31 82 LEU A N 1
ATOM 594 C CA . LEU A 1 82 ? 12.193 -1.782 -13.506 1.00 83.31 82 LEU A CA 1
ATOM 595 C C . LEU A 1 82 ? 11.394 -1.048 -12.413 1.00 83.31 82 LEU A C 1
ATOM 597 O O . LEU A 1 82 ? 10.194 -1.284 -12.260 1.00 83.31 82 LEU A O 1
ATOM 601 N N . ALA A 1 83 ? 12.052 -0.119 -11.720 1.00 85.12 83 ALA A N 1
ATOM 602 C CA .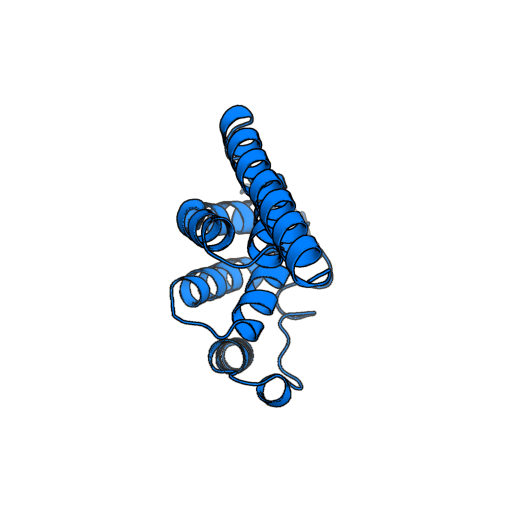 ALA A 1 83 ? 11.451 0.713 -10.687 1.00 85.12 83 ALA A CA 1
ATOM 603 C C . ALA A 1 83 ? 10.377 1.655 -11.250 1.00 85.12 83 ALA A C 1
ATOM 605 O O . ALA A 1 83 ? 9.275 1.721 -10.705 1.00 85.12 83 ALA A O 1
ATOM 606 N N . ASP A 1 84 ? 10.647 2.303 -12.386 1.00 86.50 84 ASP A N 1
ATOM 607 C CA . ASP A 1 84 ? 9.675 3.173 -13.055 1.00 86.50 84 ASP A CA 1
ATOM 608 C C . ASP A 1 84 ? 8.430 2.396 -13.465 1.00 86.50 84 ASP A C 1
ATOM 610 O O . ASP A 1 84 ? 7.319 2.829 -13.181 1.00 86.50 84 ASP A O 1
ATOM 614 N N . ARG A 1 85 ? 8.590 1.201 -14.049 1.00 86.94 85 ARG A N 1
ATOM 615 C CA . ARG A 1 85 ? 7.443 0.361 -14.425 1.00 86.94 85 ARG A CA 1
ATOM 616 C C . ARG A 1 85 ? 6.591 -0.018 -13.217 1.00 86.94 85 ARG A C 1
ATOM 618 O O . ARG A 1 85 ? 5.366 0.019 -13.309 1.00 86.94 85 ARG A O 1
ATOM 625 N N . CYS A 1 86 ? 7.218 -0.366 -12.093 1.00 89.44 86 CYS A N 1
ATOM 626 C CA . CYS A 1 86 ? 6.493 -0.685 -10.863 1.00 89.44 86 CYS A CA 1
ATOM 627 C C . CYS A 1 86 ? 5.730 0.534 -10.328 1.00 89.44 86 CYS A C 1
ATOM 629 O O . CYS A 1 86 ? 4.543 0.422 -10.016 1.00 89.44 86 CYS A O 1
ATOM 631 N N . ARG A 1 87 ? 6.376 1.708 -10.290 1.00 90.12 87 ARG A N 1
ATOM 632 C CA . ARG A 1 87 ? 5.745 2.967 -9.875 1.00 90.12 87 ARG A CA 1
ATOM 633 C C . ARG A 1 87 ? 4.596 3.364 -10.793 1.00 90.12 87 ARG A C 1
ATOM 635 O O . ARG A 1 87 ? 3.515 3.657 -10.293 1.00 90.12 87 ARG A O 1
ATOM 642 N N . THR A 1 88 ? 4.789 3.336 -12.111 1.00 88.94 88 THR A N 1
ATOM 643 C CA . THR A 1 88 ? 3.734 3.630 -13.091 1.00 88.94 88 THR A CA 1
ATOM 644 C C . THR A 1 88 ? 2.543 2.696 -12.899 1.00 88.94 88 THR A C 1
ATOM 646 O O . THR A 1 88 ? 1.411 3.163 -12.817 1.00 88.94 88 THR A O 1
ATOM 649 N N . HIS A 1 89 ? 2.780 1.394 -12.731 1.00 88.19 89 HIS A N 1
ATOM 650 C CA . HIS A 1 89 ? 1.698 0.430 -12.536 1.00 88.19 89 HIS A CA 1
ATOM 651 C C . HIS A 1 89 ? 0.945 0.652 -11.211 1.00 88.19 89 HIS A C 1
ATOM 653 O O . HIS A 1 89 ? -0.282 0.592 -11.171 1.00 88.19 89 HIS A O 1
ATOM 659 N N . ALA A 1 90 ? 1.646 0.995 -10.124 1.00 88.75 90 ALA A N 1
ATOM 660 C CA . ALA A 1 90 ? 1.004 1.361 -8.860 1.00 88.75 90 ALA A CA 1
ATOM 661 C C . ALA A 1 90 ? 0.203 2.680 -8.968 1.00 88.75 90 ALA A C 1
ATOM 663 O O . ALA A 1 90 ? -0.895 2.796 -8.412 1.00 88.75 90 ALA A O 1
ATOM 664 N N . GLN A 1 91 ? 0.711 3.658 -9.728 1.00 90.31 91 GLN A N 1
ATOM 665 C CA . GLN A 1 91 ? 0.042 4.938 -9.991 1.00 90.31 91 GLN A CA 1
ATOM 666 C C . GLN A 1 91 ? -1.268 4.785 -10.770 1.00 90.31 91 GLN A C 1
ATOM 668 O O . GLN A 1 91 ? -2.189 5.575 -10.555 1.00 90.31 91 GLN A O 1
ATOM 673 N N . GLU A 1 92 ? -1.415 3.771 -11.625 1.00 89.12 92 GLU A N 1
ATOM 674 C CA . GLU A 1 92 ? -2.688 3.499 -12.311 1.00 89.12 92 GLU A CA 1
ATOM 675 C C . GLU A 1 92 ? -3.836 3.263 -11.314 1.00 89.12 92 GLU A C 1
ATOM 677 O O . GLU A 1 92 ? -4.976 3.674 -11.546 1.00 89.12 92 GLU A O 1
ATOM 682 N N . GLY A 1 93 ? -3.534 2.682 -10.149 1.00 89.88 93 GLY A N 1
ATOM 683 C CA . GLY A 1 93 ? -4.488 2.493 -9.059 1.00 89.88 93 GLY A CA 1
ATOM 684 C C . GLY A 1 93 ? -4.461 3.587 -7.982 1.00 89.88 93 GLY A C 1
ATOM 685 O O . GLY A 1 93 ? -5.052 3.406 -6.914 1.00 89.88 93 GLY A O 1
ATOM 686 N N . PHE A 1 94 ? -3.835 4.738 -8.244 1.00 91.19 94 PHE A N 1
ATOM 687 C CA . PHE A 1 94 ? -3.659 5.839 -7.288 1.00 91.19 94 PHE A CA 1
ATOM 688 C C . PHE A 1 94 ? -4.943 6.243 -6.548 1.00 91.19 94 PHE A C 1
ATOM 690 O O . PHE A 1 94 ? -4.953 6.382 -5.326 1.00 91.19 94 PHE A O 1
ATOM 697 N N . TRP A 1 95 ? -6.065 6.387 -7.260 1.00 92.62 95 TRP A N 1
ATOM 698 C CA . TRP A 1 95 ? -7.335 6.777 -6.636 1.00 92.62 95 TRP A CA 1
ATOM 699 C C . TRP A 1 95 ? -7.845 5.754 -5.620 1.00 92.62 95 TRP A C 1
ATOM 701 O O . TRP A 1 95 ? -8.498 6.123 -4.640 1.00 92.62 95 TRP A O 1
ATOM 711 N N . ARG A 1 96 ? -7.543 4.468 -5.831 1.00 94.00 96 ARG A N 1
ATOM 712 C CA . ARG A 1 96 ? -7.879 3.415 -4.874 1.00 94.00 96 ARG A CA 1
ATOM 713 C C . ARG A 1 96 ? -7.023 3.542 -3.620 1.00 94.00 96 ARG A C 1
ATOM 715 O O . ARG A 1 96 ? -7.593 3.493 -2.532 1.00 94.00 96 ARG A O 1
ATOM 722 N N . LEU A 1 97 ? -5.717 3.767 -3.772 1.00 94.81 97 LEU A N 1
ATOM 723 C CA . LEU A 1 97 ? -4.806 4.012 -2.651 1.00 94.81 97 LEU A CA 1
ATOM 724 C C . LEU A 1 97 ? -5.273 5.225 -1.843 1.00 94.81 97 LEU A C 1
ATOM 726 O O . LEU A 1 97 ? -5.550 5.093 -0.657 1.00 94.81 97 LEU A O 1
ATOM 730 N N . LEU A 1 98 ? -5.537 6.366 -2.487 1.00 94.38 98 LEU A N 1
ATOM 731 C CA . LEU A 1 98 ? -6.076 7.537 -1.787 1.00 94.38 98 LEU A CA 1
ATOM 732 C C . LEU A 1 98 ? -7.370 7.237 -1.032 1.00 94.38 98 LEU A C 1
ATOM 734 O O . LEU A 1 98 ? -7.523 7.651 0.115 1.00 94.38 98 LEU A O 1
ATOM 738 N N . LYS A 1 99 ? -8.311 6.510 -1.643 1.00 95.00 99 LYS A N 1
ATOM 739 C CA . LYS A 1 99 ? -9.557 6.131 -0.967 1.00 95.00 99 LYS A CA 1
ATOM 740 C C . LYS A 1 99 ? -9.279 5.300 0.286 1.00 95.00 99 LYS A C 1
ATOM 742 O O . LYS A 1 99 ? -9.932 5.538 1.301 1.00 95.00 99 LYS A O 1
ATOM 747 N N . ILE A 1 100 ? -8.344 4.351 0.228 1.00 95.56 100 ILE A N 1
ATOM 748 C CA . ILE A 1 100 ? -7.948 3.539 1.385 1.00 95.56 100 ILE A CA 1
ATOM 749 C C . ILE A 1 100 ? -7.393 4.451 2.483 1.00 95.56 100 ILE A C 1
ATOM 751 O O . ILE A 1 100 ? -7.950 4.457 3.572 1.00 95.56 100 ILE A O 1
ATOM 755 N N . GLY A 1 101 ? -6.424 5.318 2.201 1.00 95.25 101 GLY A N 1
ATOM 756 C CA . GLY A 1 101 ? -5.816 6.180 3.225 1.00 95.25 101 GLY A CA 1
ATOM 757 C C . GLY A 1 101 ? -6.804 7.199 3.808 1.00 95.25 101 GLY A C 1
ATOM 758 O O . GLY A 1 101 ? -6.894 7.411 5.019 1.00 95.25 101 GLY A O 1
ATOM 759 N N . LEU A 1 102 ? -7.659 7.776 2.961 1.00 94.25 102 LEU A N 1
ATOM 760 C CA . LEU A 1 102 ? -8.676 8.749 3.368 1.00 94.25 102 LEU A CA 1
ATOM 761 C C . LEU A 1 102 ? -9.881 8.133 4.085 1.00 94.25 102 LEU A C 1
ATOM 763 O O . LEU A 1 102 ? -10.707 8.879 4.612 1.00 94.25 102 LEU A O 1
ATOM 767 N N . THR A 1 103 ? -10.032 6.809 4.137 1.00 92.31 103 THR A N 1
ATOM 768 C CA . THR A 1 103 ? -11.184 6.165 4.803 1.00 92.31 103 THR A CA 1
ATOM 769 C C . THR A 1 103 ? -10.780 5.150 5.868 1.00 92.31 103 THR A C 1
ATOM 771 O O . THR A 1 103 ? -11.471 5.060 6.885 1.00 92.31 103 THR A O 1
ATOM 774 N N . GLY A 1 104 ? -9.626 4.511 5.701 1.00 91.94 104 GLY A N 1
ATOM 775 C CA . GLY A 1 104 ? -9.006 3.507 6.559 1.00 91.94 104 GLY A CA 1
ATOM 776 C C . GLY A 1 104 ? -8.425 4.061 7.855 1.00 91.94 104 GLY A C 1
ATOM 777 O O . GLY A 1 104 ? -8.853 5.120 8.327 1.00 91.94 104 GLY A O 1
ATOM 778 N N . THR A 1 105 ? -7.518 3.317 8.484 1.00 92.56 105 THR A N 1
ATOM 779 C CA . THR A 1 105 ? -6.884 3.598 9.785 1.00 92.56 105 THR A CA 1
ATOM 780 C C . THR A 1 105 ? -5.934 4.809 9.726 1.00 92.56 105 THR A C 1
ATOM 782 O O . THR A 1 105 ? -5.927 5.562 8.757 1.00 92.56 105 THR A O 1
ATOM 785 N N . ALA A 1 106 ? -5.246 5.116 10.832 1.00 93.25 106 ALA A N 1
ATOM 786 C CA . ALA A 1 106 ? -4.171 6.114 10.796 1.00 93.25 106 ALA A CA 1
ATOM 787 C C . ALA A 1 106 ? -2.939 5.546 10.074 1.00 93.25 106 ALA A C 1
ATOM 789 O O . ALA A 1 106 ? -2.353 6.248 9.268 1.00 93.25 106 ALA A O 1
ATOM 790 N N . GLU A 1 107 ? -2.642 4.271 10.303 1.00 93.88 107 GLU A N 1
ATOM 791 C CA . GLU A 1 107 ? -1.577 3.512 9.642 1.00 93.88 107 GLU A CA 1
ATOM 792 C C . GLU A 1 107 ? -1.798 3.436 8.125 1.00 93.88 107 GLU A C 1
ATOM 794 O O . GLU A 1 107 ? -0.937 3.870 7.376 1.00 93.88 107 GLU A O 1
ATOM 799 N N . ASP A 1 108 ? -3.014 3.097 7.665 1.00 95.38 108 ASP A N 1
ATOM 800 C CA . ASP A 1 108 ? -3.364 3.134 6.232 1.00 95.38 108 ASP A CA 1
ATOM 801 C C . ASP A 1 108 ? -3.069 4.513 5.608 1.00 95.38 108 ASP A C 1
ATOM 803 O O . ASP A 1 108 ? -2.619 4.621 4.468 1.00 95.38 108 ASP A O 1
ATOM 807 N N . ALA A 1 109 ? -3.371 5.594 6.338 1.00 95.75 109 ALA A N 1
ATOM 808 C CA . ALA A 1 109 ? -3.154 6.953 5.854 1.00 95.75 109 ALA A CA 1
ATOM 809 C C . ALA A 1 109 ? -1.664 7.321 5.806 1.00 95.75 109 ALA A C 1
ATOM 811 O O . ALA A 1 109 ? -1.255 8.022 4.885 1.00 95.75 109 ALA A O 1
ATOM 812 N N . GLU A 1 110 ? -0.882 6.862 6.780 1.00 95.12 110 GLU A N 1
ATOM 813 C CA . GLU A 1 110 ? 0.564 7.070 6.859 1.00 95.12 110 GLU A CA 1
ATOM 814 C C . GLU A 1 110 ? 1.283 6.317 5.738 1.00 95.12 110 GLU A C 1
ATOM 816 O O . GLU A 1 110 ? 1.898 6.960 4.889 1.00 95.12 110 GLU A O 1
ATOM 821 N N . THR A 1 111 ? 1.070 5.003 5.620 1.00 96.44 111 THR A N 1
ATOM 822 C CA . THR A 1 111 ? 1.688 4.172 4.577 1.00 96.44 111 THR A CA 1
ATOM 823 C C . THR A 1 111 ? 1.376 4.691 3.174 1.00 96.44 111 THR A C 1
ATOM 825 O O . THR A 1 111 ? 2.247 4.735 2.309 1.00 96.44 111 THR A O 1
ATOM 828 N N . ILE A 1 112 ? 0.142 5.141 2.920 1.00 95.88 112 ILE A N 1
ATOM 829 C CA . ILE A 1 112 ? -0.224 5.682 1.602 1.00 95.88 112 ILE A CA 1
ATOM 830 C C . ILE A 1 112 ? 0.383 7.063 1.358 1.00 95.88 112 ILE A C 1
ATOM 832 O O . ILE A 1 112 ? 0.706 7.372 0.210 1.00 95.88 112 ILE A O 1
ATOM 836 N N . ALA A 1 113 ? 0.550 7.892 2.392 1.00 93.75 113 ALA A N 1
ATOM 837 C CA . ALA A 1 113 ? 1.262 9.157 2.241 1.00 93.75 113 ALA A CA 1
ATOM 838 C C . ALA A 1 113 ? 2.711 8.903 1.809 1.00 93.75 113 ALA A C 1
ATOM 840 O O . ALA A 1 113 ? 3.170 9.558 0.876 1.00 93.75 113 ALA A O 1
ATOM 841 N N . ASP A 1 114 ? 3.365 7.912 2.414 1.00 93.25 114 ASP A N 1
ATOM 842 C CA . ASP A 1 114 ? 4.744 7.540 2.101 1.00 93.25 114 ASP A CA 1
ATOM 843 C C . ASP A 1 114 ? 4.859 6.926 0.695 1.00 93.25 114 ASP A C 1
ATOM 845 O O . ASP A 1 114 ? 5.708 7.341 -0.088 1.00 93.25 114 ASP A O 1
ATOM 849 N N . ILE A 1 115 ? 3.928 6.051 0.285 1.00 93.00 115 ILE A N 1
ATOM 850 C CA . ILE A 1 115 ? 3.852 5.559 -1.108 1.00 93.00 115 ILE A CA 1
ATOM 851 C C . ILE A 1 115 ? 3.752 6.730 -2.102 1.00 93.00 115 ILE A C 1
ATOM 853 O O . ILE A 1 115 ? 4.401 6.726 -3.150 1.00 93.00 115 ILE A O 1
ATOM 857 N N . CYS A 1 116 ? 2.951 7.753 -1.783 1.00 90.44 116 CYS A N 1
ATOM 858 C CA . CYS A 1 116 ? 2.777 8.919 -2.649 1.00 90.44 116 CYS A CA 1
ATOM 859 C C . CYS A 1 116 ? 4.039 9.786 -2.772 1.00 90.44 116 CYS A C 1
ATOM 861 O O . CYS A 1 116 ? 4.092 10.597 -3.696 1.00 90.44 116 CYS A O 1
ATOM 863 N N . GLU A 1 117 ? 5.027 9.673 -1.877 1.00 88.75 117 GLU A N 1
ATOM 864 C CA . GLU A 1 117 ? 6.317 10.370 -2.021 1.00 88.75 117 GLU A CA 1
ATOM 865 C C . GLU A 1 117 ? 7.109 9.856 -3.219 1.00 88.75 117 GLU A C 1
ATOM 867 O O . GLU A 1 117 ? 7.788 10.630 -3.892 1.00 88.75 117 GLU A O 1
ATOM 872 N N . TYR A 1 118 ? 6.949 8.575 -3.540 1.00 88.88 118 TYR A N 1
ATOM 873 C CA . TYR A 1 118 ? 7.622 7.933 -4.662 1.00 88.88 118 TYR A CA 1
ATOM 874 C C . TYR A 1 118 ? 6.858 8.070 -5.979 1.00 88.88 118 TYR A C 1
ATOM 876 O O . TYR A 1 118 ? 7.348 7.646 -7.024 1.00 88.88 118 TYR A O 1
ATOM 884 N N . PHE A 1 119 ? 5.650 8.638 -5.972 1.00 85.19 119 PHE A N 1
ATOM 885 C CA . PHE A 1 119 ? 4.885 8.817 -7.197 1.00 85.19 119 PHE A CA 1
ATOM 886 C C . PHE A 1 119 ? 5.172 10.168 -7.865 1.00 85.19 119 PHE A C 1
ATOM 888 O O . PHE A 1 119 ? 4.968 11.233 -7.287 1.00 85.19 119 PHE A O 1
ATOM 895 N N . GLU A 1 120 ? 5.516 10.129 -9.149 1.00 74.94 120 GLU A N 1
ATOM 896 C CA . GLU A 1 120 ? 5.656 11.293 -10.031 1.00 74.94 120 GLU A CA 1
ATOM 897 C C . GLU A 1 120 ? 4.292 11.898 -10.444 1.00 74.94 120 GLU A C 1
ATOM 899 O O . GLU A 1 120 ? 3.979 12.065 -11.619 1.00 74.94 120 GLU A O 1
ATOM 904 N N . LEU A 1 121 ? 3.435 12.253 -9.479 1.00 68.81 121 LEU A N 1
ATOM 905 C CA . LEU A 1 121 ? 2.080 12.786 -9.739 1.00 68.81 121 LEU A CA 1
ATOM 906 C C . LEU A 1 121 ? 2.062 14.264 -10.178 1.00 68.81 121 LEU A C 1
ATOM 908 O O . LEU A 1 121 ? 0.983 14.843 -10.344 1.00 68.81 121 LEU A O 1
ATOM 912 N N . GLY A 1 122 ? 3.235 14.885 -10.321 1.00 64.88 122 GLY A N 1
ATOM 913 C CA . GLY A 1 122 ? 3.409 16.333 -10.412 1.00 64.88 122 GLY A CA 1
ATOM 914 C C . GLY A 1 122 ? 3.385 16.995 -9.028 1.00 64.88 122 GLY A C 1
ATOM 915 O O . GLY A 1 122 ? 2.533 16.685 -8.191 1.00 64.88 122 GLY A O 1
ATOM 916 N N . GLY A 1 123 ? 4.335 17.907 -8.785 1.00 66.50 123 GLY A N 1
ATOM 917 C CA . GLY A 1 123 ? 4.665 18.425 -7.448 1.00 66.50 123 GLY A CA 1
ATOM 918 C C . GLY A 1 123 ? 3.469 18.941 -6.641 1.00 66.50 123 GLY A C 1
ATOM 919 O O . GLY A 1 123 ? 3.287 18.535 -5.495 1.00 66.50 123 GLY A O 1
ATOM 920 N N . ASP A 1 124 ? 2.603 19.752 -7.252 1.00 77.44 124 ASP A N 1
ATOM 921 C CA . ASP A 1 124 ? 1.463 20.357 -6.547 1.00 77.44 124 ASP A CA 1
ATOM 922 C C . ASP A 1 124 ? 0.418 19.320 -6.109 1.00 77.44 124 ASP A C 1
ATOM 924 O O . ASP A 1 124 ? -0.183 19.431 -5.039 1.00 77.44 124 ASP A O 1
ATOM 928 N N . LYS A 1 125 ? 0.207 18.279 -6.921 1.00 78.75 125 LYS A N 1
ATOM 929 C CA . LYS A 1 125 ? -0.809 17.256 -6.664 1.00 78.75 125 LYS A CA 1
ATOM 930 C C . LYS A 1 125 ? -0.323 16.222 -5.651 1.00 78.75 125 LYS A C 1
ATOM 932 O O . LYS A 1 125 ? -1.088 15.853 -4.760 1.00 78.75 125 LYS A O 1
ATOM 937 N N . ALA A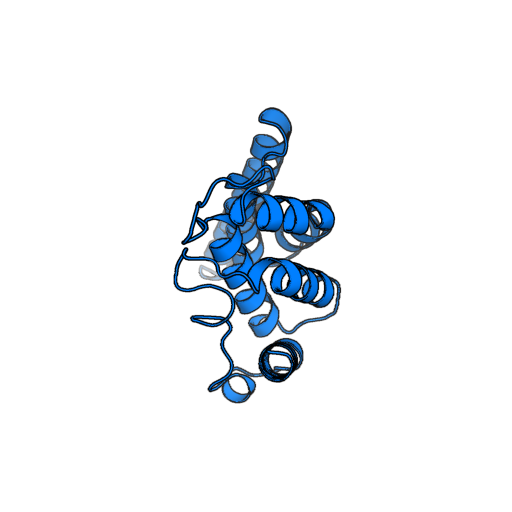 1 126 ? 0.930 15.776 -5.764 1.00 77.56 126 ALA A N 1
ATOM 938 C CA . ALA A 1 126 ? 1.530 14.850 -4.803 1.00 77.56 126 ALA A CA 1
ATOM 939 C C . ALA A 1 126 ? 1.560 15.469 -3.397 1.00 77.56 126 ALA A C 1
ATOM 941 O O . ALA A 1 126 ? 1.047 14.879 -2.445 1.00 77.56 126 ALA A O 1
ATOM 942 N N . ALA A 1 127 ? 2.066 16.703 -3.293 1.00 82.75 127 ALA A N 1
ATOM 943 C CA . ALA A 1 127 ? 2.169 17.421 -2.028 1.00 82.75 127 ALA A CA 1
ATOM 944 C C . ALA A 1 127 ? 0.798 17.650 -1.374 1.00 82.75 127 ALA A C 1
ATOM 946 O O . ALA A 1 127 ? 0.660 17.477 -0.162 1.00 82.75 127 ALA A O 1
ATOM 947 N N . PHE A 1 128 ? -0.229 17.984 -2.167 1.00 89.31 128 PHE A N 1
ATOM 948 C CA . PHE A 1 128 ? -1.592 18.158 -1.664 1.00 89.31 128 PHE A CA 1
ATOM 949 C C . PHE A 1 128 ? -2.121 16.888 -0.983 1.00 89.31 128 PHE A C 1
ATOM 951 O O . PHE A 1 128 ? -2.554 16.935 0.168 1.00 89.31 128 PHE A O 1
ATOM 958 N N . TYR A 1 129 ? -2.061 15.736 -1.659 1.00 89.88 129 TYR A N 1
ATOM 959 C CA . TYR A 1 129 ? -2.618 14.504 -1.096 1.00 89.88 129 TYR A CA 1
ATOM 960 C C . TYR A 1 129 ? -1.804 13.950 0.071 1.00 89.88 129 TYR A C 1
ATOM 962 O O . TYR A 1 129 ? -2.391 13.438 1.024 1.00 89.88 129 TYR A O 1
ATOM 970 N N . GLN A 1 130 ? -0.478 14.095 0.046 1.00 88.81 130 GLN A N 1
ATOM 971 C CA . GLN A 1 130 ? 0.354 13.760 1.201 1.00 88.81 130 GLN A CA 1
ATOM 972 C C . GLN A 1 130 ? -0.027 14.599 2.425 1.00 88.81 130 GLN A C 1
ATOM 974 O O . GLN A 1 130 ? -0.156 14.060 3.525 1.00 88.81 130 GLN A O 1
ATOM 979 N N . ALA A 1 131 ? -0.246 15.907 2.250 1.00 91.06 131 ALA A N 1
ATOM 980 C CA . ALA A 1 131 ? -0.668 16.783 3.338 1.00 91.06 131 ALA A CA 1
ATOM 981 C C . ALA A 1 131 ? -2.029 16.357 3.915 1.00 91.06 131 ALA A C 1
ATOM 983 O O . ALA A 1 131 ? -2.150 16.191 5.129 1.00 91.06 131 ALA A O 1
ATOM 984 N N . GLU A 1 132 ? -3.017 16.092 3.055 1.00 93.81 132 GLU A N 1
ATOM 985 C CA . GLU A 1 132 ? -4.349 15.613 3.459 1.00 93.81 132 GLU A CA 1
ATOM 986 C C . GLU A 1 132 ? -4.284 14.304 4.266 1.00 93.81 132 GLU A C 1
ATOM 988 O O . GLU A 1 132 ? -4.915 14.165 5.321 1.00 93.81 132 GLU A O 1
ATOM 993 N N . LEU A 1 133 ? -3.482 13.338 3.809 1.00 93.75 133 LEU A N 1
ATOM 994 C CA . LEU A 1 133 ? -3.292 12.065 4.504 1.00 93.75 133 LEU A CA 1
ATOM 995 C C . LEU A 1 133 ? -2.594 12.259 5.858 1.00 93.75 133 LEU A C 1
ATOM 997 O O . LEU A 1 133 ? -3.066 11.748 6.876 1.00 93.75 133 LEU A O 1
ATOM 1001 N N . ARG A 1 134 ? -1.534 13.071 5.914 1.00 93.31 134 ARG A N 1
ATOM 1002 C CA . ARG A 1 134 ? -0.799 13.363 7.158 1.00 93.31 134 ARG A CA 1
ATOM 1003 C C . ARG A 1 134 ? -1.647 14.116 8.181 1.00 93.31 134 ARG A C 1
ATOM 1005 O O . ARG A 1 134 ? -1.573 13.834 9.382 1.00 93.31 134 ARG A O 1
ATOM 1012 N N . ASP A 1 135 ? -2.503 15.031 7.746 1.00 92.81 135 ASP A N 1
ATOM 1013 C CA . ASP A 1 135 ? -3.437 15.712 8.644 1.00 92.81 135 ASP A CA 1
ATOM 1014 C C . ASP A 1 135 ? -4.498 14.759 9.197 1.00 92.81 135 ASP A C 1
ATOM 1016 O O . ASP A 1 135 ? -4.868 14.838 10.379 1.00 92.81 135 ASP A O 1
ATOM 1020 N N . ARG A 1 136 ? -4.916 13.771 8.402 1.00 90.69 136 ARG A N 1
ATOM 1021 C CA . ARG A 1 136 ? -5.796 12.700 8.870 1.00 90.69 136 ARG A CA 1
ATOM 1022 C C . ARG A 1 136 ? -5.139 11.832 9.944 1.00 90.69 136 ARG A C 1
ATOM 1024 O O . ARG A 1 136 ? -5.800 11.552 10.952 1.00 90.69 136 ARG A O 1
ATOM 1031 N N . VAL A 1 137 ? -3.868 11.454 9.775 1.00 91.56 137 VAL A N 1
ATOM 1032 C CA . VAL A 1 137 ? -3.083 10.740 10.803 1.00 91.56 137 VAL A CA 1
ATOM 1033 C C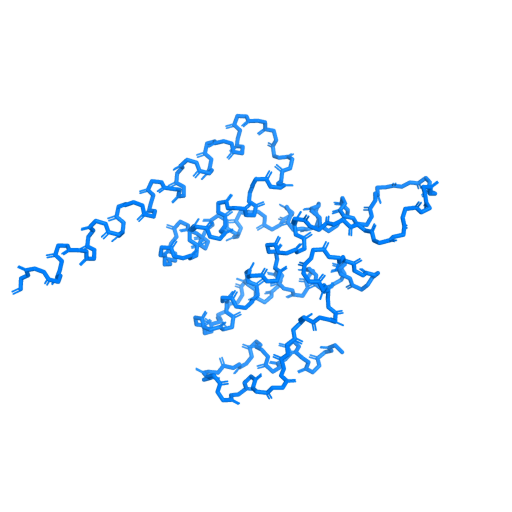 . VAL A 1 137 ? -3.132 11.521 12.117 1.00 91.56 137 VAL A C 1
ATOM 1035 O O . VAL A 1 137 ? -3.606 11.016 13.139 1.00 91.56 137 VAL A O 1
ATOM 1038 N N . ARG A 1 138 ? -2.768 12.811 12.082 1.00 90.88 138 ARG A N 1
ATOM 1039 C CA . ARG A 1 138 ? -2.774 13.699 13.260 1.00 90.88 138 ARG A CA 1
ATOM 1040 C C . ARG A 1 138 ? -4.148 13.773 13.929 1.00 90.88 138 ARG A C 1
ATOM 1042 O O . ARG A 1 138 ? -4.249 13.681 15.159 1.00 90.88 138 ARG A O 1
ATOM 1049 N N . ALA A 1 139 ? -5.215 13.923 13.143 1.00 87.88 139 ALA A N 1
ATOM 1050 C CA . ALA A 1 139 ? -6.580 14.009 13.653 1.00 87.88 139 ALA A CA 1
ATOM 1051 C C . ALA A 1 139 ? -7.012 12.719 14.372 1.00 87.88 139 ALA A C 1
ATOM 1053 O O . ALA A 1 139 ? -7.606 12.776 15.459 1.00 87.88 139 ALA A O 1
ATOM 1054 N N . LYS A 1 140 ? -6.684 11.551 13.807 1.00 85.12 140 LYS A N 1
ATOM 1055 C CA . LYS A 1 140 ? -7.002 10.244 14.397 1.00 85.12 140 LYS A CA 1
ATOM 1056 C C . LYS A 1 140 ? -6.196 9.965 15.661 1.00 85.12 140 LYS A C 1
ATOM 1058 O O . LYS A 1 140 ? -6.794 9.592 16.673 1.00 85.12 140 LYS A O 1
ATOM 1063 N N . THR A 1 141 ? -4.896 10.245 15.657 1.00 83.44 141 THR A N 1
ATOM 1064 C CA . THR A 1 141 ? -4.022 10.075 16.829 1.00 83.44 141 THR A CA 1
ATOM 1065 C C . THR A 1 141 ? -4.470 10.960 17.994 1.00 83.44 141 THR A C 1
ATOM 1067 O O . THR A 1 141 ? -4.601 10.496 19.131 1.00 83.44 141 THR A O 1
ATOM 1070 N N . LYS A 1 142 ? -4.835 12.222 17.721 1.00 79.62 142 LYS A N 1
ATOM 1071 C CA . LYS A 1 142 ? -5.388 13.138 18.736 1.00 79.62 142 LYS A CA 1
ATOM 1072 C C . LYS A 1 142 ? -6.705 12.626 19.328 1.00 79.62 142 LYS A C 1
ATOM 1074 O O . LYS A 1 142 ? -6.931 12.761 20.532 1.00 79.62 142 LYS A O 1
ATOM 1079 N N . ARG A 1 143 ? -7.580 12.038 18.505 1.00 75.88 143 ARG A N 1
ATOM 1080 C CA . ARG A 1 143 ? -8.853 11.455 18.95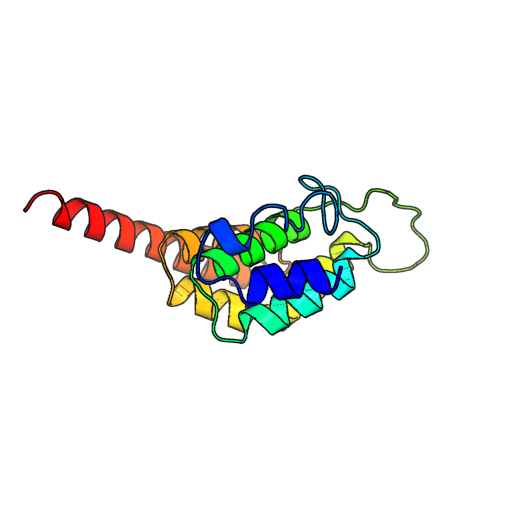9 1.00 75.88 143 ARG A CA 1
ATOM 1081 C C . ARG A 1 143 ? -8.641 10.202 19.812 1.00 75.88 143 ARG A C 1
ATOM 1083 O O . ARG A 1 143 ? -9.328 10.063 20.821 1.00 75.88 143 ARG A O 1
ATOM 1090 N N . GLY A 1 144 ? -7.695 9.335 19.448 1.00 73.25 144 GLY A N 1
ATOM 1091 C CA . GLY A 1 144 ? -7.323 8.158 20.241 1.00 73.25 144 GLY A CA 1
ATOM 1092 C C . GLY A 1 144 ? -6.816 8.543 21.631 1.00 73.25 144 GLY A C 1
ATOM 1093 O O . GLY A 1 144 ? -7.328 8.056 22.637 1.00 73.25 144 GLY A O 1
ATOM 1094 N N . ARG A 1 145 ? -5.911 9.527 21.705 1.00 71.81 145 ARG A N 1
ATOM 1095 C CA . ARG A 1 145 ? -5.351 10.012 22.977 1.00 71.81 145 ARG A CA 1
ATOM 1096 C C . ARG A 1 145 ? -6.410 10.577 23.931 1.00 71.81 145 ARG A C 1
ATOM 1098 O O . ARG A 1 145 ? -6.323 10.352 25.133 1.00 71.81 145 ARG A O 1
ATOM 1105 N N . ARG A 1 146 ? -7.435 11.259 23.400 1.00 70.56 146 ARG A N 1
ATOM 1106 C CA . ARG A 1 146 ? -8.575 11.780 24.183 1.00 70.56 146 ARG A CA 1
ATOM 1107 C C . ARG A 1 146 ? -9.526 10.694 24.695 1.00 70.56 146 ARG A C 1
ATOM 1109 O O . ARG A 1 146 ? -10.220 10.933 25.671 1.00 70.56 146 ARG A O 1
ATOM 1116 N N . ARG A 1 147 ? -9.593 9.529 24.040 1.00 67.50 147 ARG A N 1
ATOM 1117 C CA . ARG A 1 147 ? -10.417 8.393 24.493 1.00 67.50 147 ARG A CA 1
ATOM 1118 C C . ARG A 1 147 ? -9.766 7.587 25.616 1.00 67.50 147 ARG A C 1
ATOM 1120 O O . ARG A 1 147 ? -10.488 6.961 26.367 1.00 67.50 147 ARG A O 1
ATOM 1127 N N . LEU A 1 148 ? -8.438 7.610 25.722 1.00 65.38 148 LEU A N 1
ATOM 1128 C CA . LEU A 1 148 ? -7.679 6.909 26.769 1.00 65.38 148 LEU A CA 1
ATOM 1129 C C . LEU A 1 148 ? -7.560 7.706 28.082 1.00 65.38 148 LEU A C 1
ATOM 1131 O O . LEU A 1 148 ? -6.965 7.227 29.038 1.00 65.38 148 LEU A O 1
ATOM 1135 N N . THR A 1 149 ? -8.061 8.943 28.112 1.00 61.28 149 THR A N 1
ATOM 1136 C CA . THR A 1 149 ? -8.012 9.854 29.274 1.00 61.28 149 THR A CA 1
ATOM 1137 C C . THR A 1 149 ? -9.386 10.094 29.914 1.00 61.28 149 THR A C 1
ATOM 1139 O O . THR A 1 149 ? -9.501 10.946 30.793 1.00 61.28 149 THR A O 1
ATOM 1142 N N . LEU A 1 150 ? -10.409 9.353 29.475 1.00 51.62 150 LEU A N 1
ATOM 1143 C CA . LEU A 1 150 ? -11.767 9.306 30.027 1.00 51.62 150 LEU A CA 1
ATOM 1144 C C . LEU A 1 150 ? -12.030 7.907 30.583 1.00 51.62 150 LEU A C 1
ATOM 1146 O O . LEU A 1 150 ? -12.755 7.824 31.595 1.00 51.62 150 LEU A O 1
#

Foldseek 3Di:
DVVLLVQLLPDPDPVSNVVRACDVPQAPQQEGDPCNLVVLVSLLVSLVDDGHPRSVLRSLVSLLSLLNHDYPDPPPDPDDHPSRSSLVSNVVSLVSLLVCLLPHDLSSLQSSLSSLVSHPPPDVVSVVSSVVSNVVNVVRVVVVVVVVVD

Sequence (150 aa):
MPLLFEAIITAETPRDMIGYTLDDHVEGDTIIFECTPPAVGVIMAALAGDLSALARDVLLQTLLFVAAGSGDYELEAEGAGLADRCRTHAQEGFWRLLKIGLTGTAEDAETIADICEYFELGGDKAAFYQAELRDRVRAKTKRGRRRLTL

Organism: NCBI:txid68223

Radius of gyration: 16.25 Å; chains: 1; bounding box: 34×40×54 Å

pLDDT: mean 86.13, std 11.71, range [47.62, 96.81]